Protein AF-C3Z2N7-F1 (afdb_monomer)

Solvent-accessible surface area (backbone atoms only — not comparable to full-atom values): 5129 Å² total; per-residue (Å²): 110,67,69,58,53,50,46,49,52,35,46,35,69,68,64,60,84,71,86,70,75,66,87,46,72,69,51,45,53,50,51,56,55,52,26,55,55,40,38,56,51,49,53,51,51,52,54,50,52,47,56,71,68,48,67,51,75,67,56,49,51,53,51,52,51,53,50,56,54,50,53,56,53,50,51,53,52,52,52,50,50,52,52,54,49,54,63,71,73,108

pLDDT: mean 87.98, std 4.15, range [70.44, 95.25]

Organism: Branchiostoma floridae (NCBI:txid7739)

Mean predicted aligned error: 8.76 Å

Sequence (90 aa):
FQDVAWLMVVTMTSLGFGDIVPNSVGGRVFISLSSIYGILLMALVIGIVQQLLTLTDDERRVLAYDEFTKFTKNRKSGAARCIQAVWRIY

Structure (mmCIF, N/CA/C/O backbone):
data_AF-C3Z2N7-F1
#
_entry.id   AF-C3Z2N7-F1
#
loop_
_atom_site.group_PDB
_atom_site.id
_atom_site.type_symbol
_atom_site.label_atom_id
_atom_site.label_alt_id
_atom_site.label_comp_id
_atom_site.label_asym_id
_atom_site.label_entity_id
_atom_site.label_seq_id
_atom_site.pdbx_PDB_ins_code
_atom_site.Cartn_x
_atom_site.Cartn_y
_atom_site.Cartn_z
_atom_site.occupancy
_atom_site.B_iso_or_equiv
_atom_site.auth_seq_id
_atom_site.auth_comp_id
_atom_site.auth_asym_id
_atom_site.auth_atom_id
_atom_site.pdbx_PDB_model_num
ATOM 1 N N . PHE A 1 1 ? 0.599 0.444 -25.603 1.00 73.50 1 PHE A N 1
ATOM 2 C CA . PHE A 1 1 ? 0.529 1.195 -24.327 1.00 73.50 1 PHE A CA 1
ATOM 3 C C . PHE A 1 1 ? 0.024 0.329 -23.177 1.00 73.50 1 PHE A C 1
ATOM 5 O O . PHE A 1 1 ? 0.673 0.334 -22.141 1.00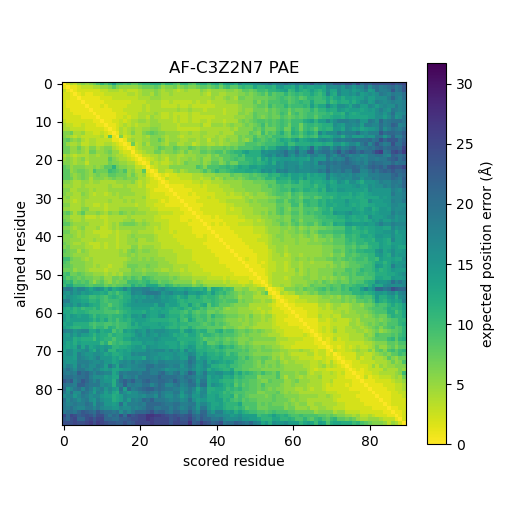 73.50 1 PHE A O 1
ATOM 12 N N . GLN A 1 2 ? -1.065 -0.433 -23.344 1.00 85.88 2 GLN A N 1
ATOM 13 C CA . GLN A 1 2 ? -1.589 -1.326 -22.295 1.00 85.88 2 GLN A CA 1
ATOM 14 C C . GLN A 1 2 ? -0.560 -2.363 -21.813 1.00 85.88 2 GLN A C 1
ATOM 16 O O . GLN A 1 2 ? -0.342 -2.469 -20.613 1.00 85.88 2 GLN A O 1
ATOM 21 N N . ASP A 1 3 ? 0.153 -3.020 -22.730 1.00 85.62 3 ASP A N 1
ATOM 22 C CA . ASP A 1 3 ? 1.189 -4.020 -22.409 1.00 85.62 3 ASP A CA 1
ATOM 23 C C . ASP A 1 3 ? 2.330 -3.463 -21.550 1.00 85.62 3 ASP A C 1
ATOM 25 O O . ASP A 1 3 ? 2.828 -4.111 -20.635 1.00 85.62 3 ASP A O 1
ATOM 29 N N . VAL A 1 4 ? 2.730 -2.220 -21.829 1.00 83.50 4 VAL A N 1
ATOM 30 C CA . VAL A 1 4 ? 3.791 -1.532 -21.087 1.00 83.50 4 VAL A CA 1
ATOM 31 C C . VAL A 1 4 ? 3.295 -1.152 -19.695 1.00 83.50 4 VAL A C 1
ATOM 33 O O . VAL A 1 4 ? 4.023 -1.326 -18.725 1.00 83.50 4 VAL A O 1
ATOM 36 N N . ALA A 1 5 ? 2.051 -0.679 -19.573 1.00 85.69 5 ALA A N 1
ATOM 37 C CA . ALA A 1 5 ? 1.445 -0.399 -18.274 1.00 85.69 5 ALA A CA 1
ATOM 38 C C . ALA A 1 5 ? 1.307 -1.677 -17.430 1.00 85.69 5 ALA A C 1
ATOM 40 O O . ALA A 1 5 ? 1.637 -1.660 -16.247 1.00 85.69 5 ALA A O 1
ATOM 41 N N . TRP A 1 6 ? 0.896 -2.789 -18.044 1.00 88.19 6 TRP A N 1
ATOM 42 C CA . TRP A 1 6 ? 0.830 -4.098 -17.397 1.00 88.19 6 TRP A CA 1
ATOM 43 C C . TRP A 1 6 ? 2.201 -4.552 -16.888 1.00 88.19 6 TRP A C 1
ATOM 45 O O . TRP A 1 6 ? 2.357 -4.810 -15.695 1.00 88.19 6 TRP A O 1
ATOM 55 N N . LEU A 1 7 ? 3.215 -4.545 -17.758 1.00 87.12 7 LEU A N 1
ATOM 56 C CA . LEU A 1 7 ? 4.588 -4.890 -17.396 1.00 87.12 7 LEU A CA 1
ATOM 57 C C . LEU A 1 7 ? 5.110 -4.036 -16.232 1.00 87.12 7 LEU A C 1
ATOM 59 O O . LEU A 1 7 ? 5.703 -4.562 -15.289 1.00 87.12 7 LEU A O 1
ATOM 63 N N . MET A 1 8 ? 4.869 -2.724 -16.272 1.00 84.69 8 MET A N 1
ATOM 64 C CA . MET A 1 8 ? 5.278 -1.803 -15.210 1.00 84.69 8 MET A CA 1
ATOM 65 C C . MET A 1 8 ? 4.600 -2.148 -13.882 1.00 84.69 8 MET A C 1
ATOM 67 O O . MET A 1 8 ? 5.287 -2.288 -12.874 1.00 84.69 8 MET A O 1
ATOM 71 N N . VAL A 1 9 ? 3.280 -2.362 -13.875 1.00 85.62 9 VAL A N 1
ATOM 72 C CA . VAL A 1 9 ? 2.526 -2.715 -12.659 1.00 85.62 9 VAL A CA 1
ATOM 73 C C . VAL A 1 9 ? 3.000 -4.047 -12.073 1.00 85.62 9 VAL A C 1
ATOM 75 O O . VAL A 1 9 ? 3.269 -4.121 -10.873 1.00 85.62 9 VAL A O 1
ATOM 78 N N . VAL A 1 10 ? 3.165 -5.078 -12.903 1.00 87.69 10 VAL A N 1
ATOM 79 C CA . VAL A 1 10 ? 3.636 -6.417 -12.498 1.00 87.69 10 VAL A CA 1
ATOM 80 C C . VAL A 1 10 ? 5.059 -6.367 -11.938 1.00 87.69 10 VAL A C 1
ATOM 82 O O . VAL A 1 10 ? 5.379 -7.082 -10.989 1.00 87.69 10 VAL A O 1
ATOM 85 N N . THR A 1 11 ? 5.915 -5.500 -12.483 1.00 85.88 11 THR A N 1
ATOM 86 C CA . THR A 1 1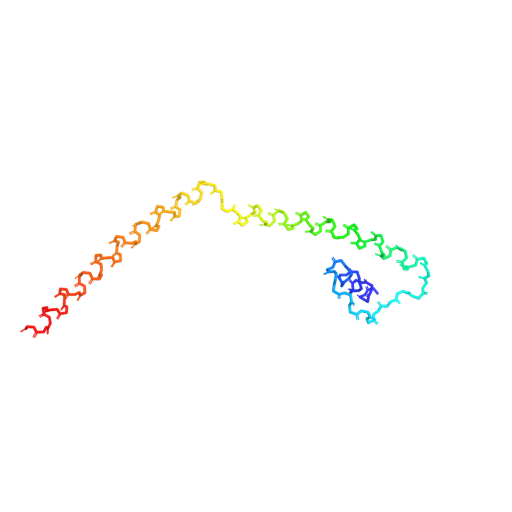1 ? 7.295 -5.342 -12.004 1.00 85.88 11 THR A CA 1
ATOM 87 C C . THR A 1 11 ? 7.354 -4.519 -10.710 1.00 85.88 11 THR A C 1
ATOM 89 O O . THR A 1 11 ? 8.077 -4.888 -9.789 1.00 85.88 11 THR A O 1
ATOM 92 N N . MET A 1 12 ? 6.569 -3.439 -10.587 1.00 85.06 12 MET A N 1
ATOM 93 C CA . MET A 1 12 ? 6.497 -2.611 -9.367 1.00 85.06 12 MET A CA 1
ATOM 94 C C . MET A 1 12 ? 5.920 -3.376 -8.171 1.00 85.06 12 MET A C 1
ATOM 96 O O . MET A 1 12 ? 6.335 -3.159 -7.037 1.00 85.06 12 MET A O 1
ATOM 100 N N . THR A 1 13 ? 4.982 -4.288 -8.423 1.00 85.56 13 THR A N 1
ATOM 101 C CA . THR A 1 13 ? 4.399 -5.179 -7.406 1.00 85.56 13 THR A CA 1
ATOM 102 C C . THR A 1 13 ? 5.249 -6.420 -7.140 1.00 85.56 13 THR A C 1
ATOM 104 O O . THR A 1 13 ? 4.843 -7.276 -6.358 1.00 85.56 13 THR A O 1
ATOM 107 N N . SER A 1 14 ? 6.435 -6.531 -7.754 1.00 84.50 14 SER A N 1
ATOM 108 C CA . SER A 1 14 ? 7.330 -7.695 -7.667 1.00 84.50 14 SER A CA 1
ATOM 109 C C . SER A 1 14 ? 6.680 -9.038 -8.046 1.00 84.50 14 SER A C 1
ATOM 111 O O . SER A 1 14 ? 7.189 -10.088 -7.667 1.00 84.50 14 SER A O 1
ATOM 113 N N . LEU A 1 15 ? 5.577 -9.022 -8.810 1.00 89.12 15 LEU A N 1
ATOM 114 C CA . LEU A 1 15 ? 4.881 -10.235 -9.257 1.00 89.12 15 LEU A CA 1
ATOM 115 C C . LEU A 1 15 ? 5.695 -10.982 -10.318 1.00 89.12 15 LEU A C 1
ATOM 117 O O . LEU A 1 15 ? 5.875 -12.190 -10.222 1.00 89.12 15 LEU A O 1
ATOM 121 N N . GLY A 1 16 ? 6.191 -10.252 -11.324 1.00 83.81 16 GLY A N 1
ATOM 122 C CA . GLY A 1 16 ? 7.149 -10.771 -12.305 1.00 83.81 16 GLY A CA 1
ATOM 123 C C . GLY A 1 16 ? 6.675 -11.979 -13.124 1.00 83.81 16 GLY A C 1
ATOM 124 O O . GLY A 1 16 ? 7.442 -12.920 -13.289 1.00 83.81 16 GLY A O 1
ATOM 125 N N . PHE A 1 17 ? 5.449 -11.959 -13.665 1.00 86.75 17 PHE A N 1
ATOM 126 C CA . PHE A 1 17 ? 4.902 -13.075 -14.460 1.00 86.75 17 PHE A CA 1
ATOM 127 C C . PHE A 1 17 ? 5.762 -13.475 -15.672 1.00 86.75 17 PHE A C 1
ATOM 129 O O . PHE A 1 17 ? 5.769 -14.643 -16.053 1.00 86.75 17 PHE A O 1
ATOM 136 N N . GLY A 1 18 ? 6.496 -12.527 -16.267 1.00 82.69 18 GLY A N 1
ATOM 137 C CA . GLY A 1 18 ? 7.428 -12.796 -17.369 1.00 82.69 18 GLY A CA 1
ATOM 138 C C . GLY A 1 18 ? 6.762 -13.046 -18.727 1.00 82.69 18 GLY A C 1
ATOM 139 O O . GLY A 1 18 ? 7.425 -13.491 -19.659 1.00 82.69 18 GLY A O 1
ATOM 140 N N . ASP A 1 19 ? 5.473 -12.742 -18.848 1.00 86.12 19 ASP A N 1
ATOM 141 C CA . ASP A 1 19 ? 4.678 -12.811 -20.076 1.00 86.12 19 ASP A CA 1
ATOM 142 C C . ASP A 1 19 ? 5.112 -11.772 -21.121 1.00 86.12 19 ASP A C 1
ATOM 144 O O . ASP A 1 19 ? 5.107 -12.046 -22.321 1.00 86.12 19 ASP A O 1
ATOM 148 N N . ILE A 1 20 ? 5.535 -10.590 -20.667 1.00 83.69 20 ILE A N 1
ATOM 149 C CA . ILE A 1 20 ? 6.011 -9.500 -21.522 1.00 83.69 20 ILE A CA 1
ATOM 150 C C . ILE A 1 20 ? 7.404 -9.083 -21.052 1.00 83.69 20 ILE A C 1
ATOM 152 O O . ILE A 1 20 ? 7.592 -8.693 -19.905 1.00 83.69 20 ILE A O 1
ATOM 156 N N . VAL A 1 21 ? 8.404 -9.146 -21.936 1.00 82.88 21 VAL A N 1
ATOM 157 C CA . VAL A 1 21 ? 9.799 -8.811 -21.603 1.00 82.88 21 VAL A CA 1
ATOM 158 C C . VAL A 1 21 ? 10.387 -7.893 -22.678 1.00 82.88 21 VAL A C 1
ATOM 160 O O . VAL A 1 21 ? 10.250 -8.171 -23.872 1.00 82.88 21 VAL A O 1
ATOM 163 N N . PRO A 1 22 ? 11.075 -6.797 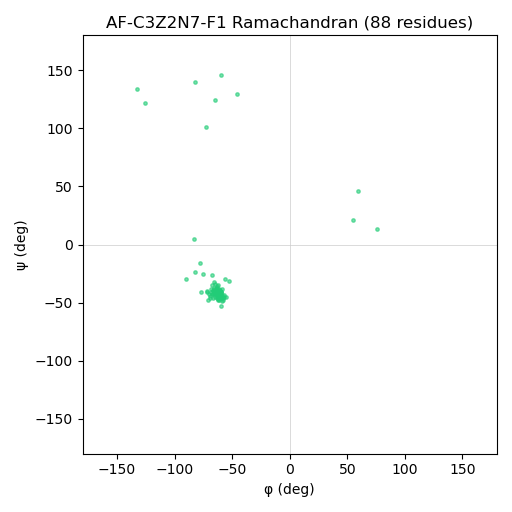-22.306 1.00 81.50 22 PRO A N 1
ATOM 164 C CA . PRO A 1 22 ? 11.770 -5.959 -23.275 1.00 81.50 22 PRO A CA 1
ATOM 165 C C . PRO A 1 22 ? 12.914 -6.741 -23.936 1.00 81.50 22 PRO A C 1
ATOM 167 O O . PRO A 1 22 ? 13.826 -7.233 -23.268 1.00 81.50 22 PRO A O 1
ATOM 170 N N . ASN A 1 23 ? 12.908 -6.808 -25.268 1.00 84.19 23 ASN A N 1
ATOM 171 C CA . ASN A 1 23 ? 13.964 -7.476 -26.038 1.00 84.19 23 ASN A CA 1
ATOM 172 C C . ASN A 1 23 ? 15.270 -6.659 -26.105 1.00 84.19 23 ASN A C 1
ATOM 174 O O . ASN A 1 23 ? 16.352 -7.232 -26.235 1.00 84.19 23 ASN A O 1
ATOM 178 N N . SER A 1 24 ? 15.187 -5.330 -25.965 1.00 91.12 24 SER A N 1
ATOM 179 C CA . SER A 1 24 ? 16.342 -4.423 -25.975 1.00 91.12 24 SER A CA 1
ATOM 180 C C . SER A 1 24 ? 17.041 -4.356 -24.614 1.00 91.12 24 SER A C 1
ATOM 182 O O . SER A 1 24 ? 16.392 -4.261 -23.571 1.00 91.12 24 SER A O 1
ATOM 184 N N . VAL A 1 25 ? 18.378 -4.329 -24.630 1.00 87.75 25 VAL A N 1
ATOM 185 C CA . VAL A 1 25 ? 19.215 -4.172 -23.427 1.00 87.75 25 VAL A CA 1
ATOM 186 C C . VAL A 1 25 ? 18.923 -2.849 -22.711 1.00 87.75 25 VAL A C 1
ATOM 188 O O . VAL A 1 25 ? 18.784 -2.841 -21.492 1.00 87.75 25 VAL A O 1
ATOM 191 N N . GLY A 1 26 ? 18.738 -1.749 -23.450 1.00 87.62 26 GLY A N 1
ATOM 192 C CA . GLY A 1 26 ? 18.393 -0.453 -22.852 1.00 87.62 26 GLY A CA 1
ATOM 193 C C . GLY A 1 26 ? 17.014 -0.455 -22.184 1.00 87.62 26 GLY A C 1
ATOM 194 O O . GLY A 1 26 ? 16.848 0.094 -21.098 1.00 87.62 26 GLY A O 1
ATOM 195 N N . GLY A 1 27 ? 16.042 -1.147 -22.789 1.00 85.31 27 GLY A N 1
ATOM 196 C CA . GLY A 1 27 ? 14.704 -1.309 -22.213 1.00 85.31 27 GLY A CA 1
ATOM 197 C C . GLY A 1 27 ? 14.725 -2.101 -20.906 1.00 85.31 27 GLY A C 1
ATOM 198 O O . GLY A 1 27 ? 14.059 -1.714 -19.949 1.00 85.31 27 GLY A O 1
ATOM 199 N N . ARG A 1 28 ? 15.548 -3.156 -20.834 1.00 84.38 28 ARG A N 1
ATOM 200 C CA . ARG A 1 28 ? 15.769 -3.925 -19.599 1.00 84.38 28 ARG A CA 1
ATOM 201 C C . ARG A 1 28 ? 16.297 -3.040 -18.471 1.00 84.38 28 ARG A C 1
ATOM 203 O O . ARG A 1 28 ? 15.729 -3.055 -17.389 1.00 84.38 28 ARG A O 1
ATOM 210 N N . VAL A 1 29 ? 17.328 -2.233 -18.730 1.00 88.69 29 VAL A N 1
ATOM 211 C CA . VAL A 1 29 ? 17.908 -1.337 -17.712 1.00 88.69 29 VAL A CA 1
ATOM 212 C C . VAL A 1 29 ? 16.895 -0.292 -17.240 1.00 88.69 29 VAL A C 1
ATOM 214 O O . VAL A 1 29 ? 16.758 -0.072 -16.038 1.00 88.69 29 VAL A O 1
ATOM 217 N N . PHE A 1 30 ? 16.155 0.324 -18.164 1.00 88.38 30 PHE A N 1
ATOM 218 C CA . PHE A 1 30 ? 15.159 1.337 -17.816 1.00 88.38 30 PHE A CA 1
ATOM 219 C C . PHE A 1 30 ? 14.036 0.767 -16.940 1.00 88.38 30 PHE A C 1
ATOM 221 O O . PHE A 1 30 ? 13.690 1.361 -15.920 1.00 88.38 30 PHE A O 1
ATOM 228 N N . ILE A 1 31 ? 13.514 -0.411 -17.296 1.00 86.12 31 ILE A N 1
ATOM 229 C CA . ILE A 1 31 ? 12.463 -1.084 -16.526 1.00 86.12 31 ILE A CA 1
ATOM 230 C C . ILE A 1 31 ? 12.962 -1.434 -15.122 1.00 86.12 31 ILE A C 1
ATOM 232 O O . ILE A 1 31 ? 12.274 -1.120 -14.152 1.00 86.12 31 ILE A O 1
ATOM 236 N N . SER A 1 32 ? 14.183 -1.961 -14.992 1.00 85.69 32 SER A N 1
ATOM 237 C CA . SER A 1 32 ? 14.796 -2.253 -13.689 1.00 85.69 32 SER A CA 1
ATOM 238 C C . SER A 1 32 ? 14.969 -1.013 -12.805 1.00 85.69 32 SER A C 1
ATOM 240 O O . SER A 1 32 ? 14.733 -1.073 -11.604 1.00 85.69 32 SER A O 1
ATOM 242 N N . LEU A 1 33 ? 15.370 0.130 -13.367 1.00 89.31 33 LEU A N 1
ATOM 243 C CA . LEU A 1 33 ? 15.499 1.373 -12.594 1.00 89.31 33 LEU A CA 1
ATOM 244 C C . LEU A 1 33 ? 14.130 1.926 -12.184 1.00 89.31 33 LEU A C 1
ATOM 246 O O . LEU A 1 33 ? 13.933 2.350 -11.044 1.00 89.31 33 LEU A O 1
ATOM 250 N N . SER A 1 34 ? 13.171 1.892 -13.108 1.00 87.44 34 SER A N 1
ATOM 251 C CA . SER A 1 34 ? 11.812 2.365 -12.854 1.00 87.44 34 SER A CA 1
ATOM 252 C C . SER A 1 34 ? 11.073 1.514 -11.816 1.00 87.44 34 SER A C 1
ATOM 254 O O . SER A 1 34 ? 10.293 2.053 -11.033 1.00 87.44 34 SER A O 1
ATOM 256 N N . SER A 1 35 ? 11.356 0.208 -11.748 1.00 87.06 35 SER A N 1
ATOM 257 C CA . SER A 1 35 ? 10.752 -0.681 -10.757 1.00 87.06 35 SER A CA 1
ATOM 258 C C . SER A 1 35 ? 11.288 -0.422 -9.354 1.00 87.06 35 SER A C 1
ATOM 260 O O . SER A 1 35 ? 10.493 -0.369 -8.422 1.00 87.06 35 SER A O 1
ATOM 262 N N . ILE A 1 36 ? 12.590 -0.156 -9.198 1.00 89.06 36 ILE A N 1
ATOM 263 C CA . ILE A 1 36 ? 13.180 0.250 -7.910 1.00 89.06 36 ILE A CA 1
ATOM 264 C C . ILE A 1 36 ? 12.504 1.525 -7.399 1.00 89.06 36 ILE A C 1
ATOM 266 O O . ILE A 1 36 ? 12.071 1.582 -6.248 1.00 89.06 36 ILE A O 1
ATOM 270 N N . TYR A 1 37 ? 12.356 2.532 -8.264 1.00 90.69 37 TYR A N 1
ATOM 271 C CA . TYR A 1 37 ? 11.647 3.760 -7.906 1.00 90.69 37 TYR A CA 1
ATOM 272 C C . TYR A 1 37 ? 10.180 3.489 -7.535 1.00 90.69 37 TYR A C 1
ATOM 274 O O . TYR A 1 37 ? 9.680 4.005 -6.535 1.00 90.69 37 TYR A O 1
ATOM 282 N N . GLY A 1 38 ? 9.502 2.626 -8.292 1.00 87.12 38 GLY A N 1
ATOM 283 C CA . GLY A 1 38 ? 8.124 2.237 -8.014 1.00 87.12 38 GLY A CA 1
ATOM 284 C C . GLY A 1 38 ? 7.929 1.507 -6.685 1.00 87.12 38 GLY A C 1
ATOM 285 O O . GLY A 1 38 ? 6.951 1.772 -5.987 1.00 87.12 38 GLY A O 1
ATOM 286 N N . ILE A 1 39 ? 8.873 0.649 -6.299 1.00 89.31 39 ILE A N 1
ATOM 287 C CA . ILE A 1 39 ? 8.860 -0.049 -5.007 1.00 89.31 39 ILE A CA 1
ATOM 288 C C . ILE A 1 39 ? 9.024 0.953 -3.858 1.00 89.31 39 ILE A C 1
ATOM 290 O O . ILE A 1 39 ? 8.290 0.875 -2.873 1.00 89.31 39 ILE A O 1
ATOM 294 N N . LEU A 1 40 ? 9.930 1.930 -3.991 1.00 91.38 40 LEU A N 1
ATOM 295 C CA . LEU A 1 40 ? 10.108 2.990 -2.990 1.00 91.38 40 LEU A CA 1
ATOM 296 C C . LEU A 1 40 ? 8.828 3.816 -2.799 1.00 91.38 40 LEU A C 1
ATOM 298 O O . LEU A 1 40 ? 8.434 4.096 -1.667 1.00 91.38 40 LEU A O 1
ATOM 302 N N . LEU A 1 41 ? 8.147 4.165 -3.893 1.00 90.94 41 LEU A N 1
ATOM 303 C CA . LEU A 1 41 ? 6.861 4.862 -3.826 1.00 90.94 41 LEU A CA 1
ATOM 304 C C . LEU A 1 41 ? 5.770 4.002 -3.182 1.00 90.94 41 LEU A C 1
ATOM 306 O O . LEU A 1 41 ? 5.013 4.505 -2.353 1.00 90.94 41 LEU A O 1
ATOM 310 N N . MET A 1 42 ? 5.698 2.709 -3.509 1.00 90.44 42 MET A N 1
ATOM 311 C CA . MET A 1 42 ? 4.735 1.813 -2.867 1.00 90.44 42 MET A CA 1
ATOM 312 C C . MET A 1 42 ? 4.988 1.662 -1.369 1.00 90.44 42 MET A C 1
ATOM 314 O O . MET A 1 42 ? 4.034 1.674 -0.595 1.00 90.44 42 MET A O 1
ATOM 318 N N . ALA A 1 43 ? 6.249 1.602 -0.938 1.00 91.50 43 ALA A N 1
ATOM 319 C CA . ALA A 1 43 ? 6.591 1.587 0.481 1.00 91.50 43 ALA A CA 1
ATOM 320 C C . ALA A 1 43 ? 6.081 2.847 1.207 1.00 91.50 43 ALA A C 1
ATOM 322 O O . ALA A 1 43 ? 5.533 2.744 2.305 1.00 91.50 43 ALA A O 1
ATOM 323 N N . LEU A 1 44 ? 6.187 4.023 0.575 1.00 94.25 44 LEU A N 1
ATOM 324 C CA . LEU A 1 44 ? 5.637 5.267 1.120 1.00 94.25 44 LEU A CA 1
ATOM 325 C C . LEU A 1 44 ? 4.107 5.209 1.243 1.00 94.25 44 LEU A C 1
ATOM 327 O O . LEU A 1 44 ? 3.565 5.560 2.289 1.00 94.25 44 LEU A O 1
ATOM 331 N N . VAL A 1 45 ? 3.413 4.737 0.202 1.00 93.50 45 VAL A N 1
ATOM 332 C CA . VAL A 1 45 ? 1.947 4.587 0.215 1.00 93.50 45 VAL A CA 1
ATOM 333 C C . VAL A 1 45 ? 1.510 3.638 1.326 1.00 93.50 45 VAL A C 1
ATOM 335 O O . VAL A 1 45 ? 0.596 3.967 2.080 1.00 93.50 45 VAL A O 1
ATOM 338 N N . ILE A 1 46 ? 2.188 2.498 1.478 1.00 93.38 46 ILE A N 1
ATOM 339 C CA . ILE A 1 46 ? 1.926 1.551 2.568 1.00 93.38 46 ILE A CA 1
ATOM 340 C C . ILE A 1 46 ? 2.118 2.236 3.923 1.00 93.38 46 ILE A C 1
ATOM 342 O O . ILE A 1 46 ? 1.265 2.083 4.791 1.00 93.38 46 ILE A O 1
ATOM 346 N N . GLY A 1 47 ? 3.177 3.031 4.097 1.00 94.62 47 GLY A N 1
ATOM 347 C CA . GLY A 1 47 ? 3.410 3.787 5.329 1.00 94.62 47 GLY A CA 1
ATOM 348 C C . GLY A 1 47 ? 2.281 4.770 5.655 1.00 94.62 47 GLY A C 1
ATOM 349 O O . GLY A 1 47 ? 1.847 4.852 6.802 1.00 94.62 47 GLY A O 1
ATOM 350 N N . ILE A 1 48 ? 1.746 5.468 4.652 1.00 93.94 48 ILE A N 1
ATOM 351 C CA . ILE A 1 48 ? 0.598 6.373 4.828 1.00 93.94 48 ILE A CA 1
ATOM 352 C C . ILE A 1 48 ? -0.661 5.581 5.189 1.00 93.94 48 ILE A C 1
ATOM 354 O O . ILE A 1 48 ? -1.369 5.936 6.127 1.00 93.94 48 ILE A O 1
ATOM 358 N N . VAL A 1 49 ? -0.934 4.482 4.484 1.00 95.25 49 VAL A N 1
ATOM 359 C CA . VAL A 1 49 ? -2.087 3.616 4.772 1.00 95.25 49 VAL A CA 1
ATOM 360 C C . VAL A 1 49 ? -1.991 3.035 6.182 1.00 95.25 49 VAL A C 1
ATOM 362 O O . VAL A 1 49 ? -2.989 2.995 6.896 1.00 95.25 49 VAL A O 1
ATOM 365 N N . GLN A 1 50 ? -0.795 2.641 6.619 1.00 93.31 50 GLN A N 1
ATOM 366 C CA . GLN A 1 50 ? -0.554 2.204 7.991 1.00 93.31 50 GLN A CA 1
ATOM 367 C C . GLN A 1 50 ? -0.868 3.312 8.993 1.00 93.31 50 GLN A C 1
ATOM 369 O O . GLN A 1 50 ? -1.534 3.032 9.981 1.00 93.31 50 GLN A O 1
ATOM 374 N N . GLN A 1 51 ? -0.460 4.556 8.741 1.00 89.94 51 GLN A N 1
ATOM 375 C CA . GLN A 1 51 ? -0.794 5.686 9.617 1.00 89.94 51 GLN A CA 1
ATOM 376 C C . GLN A 1 51 ? -2.301 5.964 9.660 1.00 89.94 51 GLN A C 1
ATOM 378 O O . GLN A 1 51 ? -2.822 6.254 10.727 1.00 89.94 51 GLN A O 1
ATOM 383 N N . LEU A 1 52 ? -3.008 5.823 8.535 1.00 89.50 52 LEU A N 1
ATOM 384 C CA . LEU A 1 52 ? -4.465 5.990 8.471 1.00 89.50 52 LEU A CA 1
ATOM 385 C C . LEU A 1 52 ? -5.223 4.880 9.210 1.00 89.50 52 LEU A C 1
ATOM 387 O O . LEU A 1 52 ? -6.255 5.136 9.820 1.00 89.50 52 LEU A O 1
ATOM 391 N N . LEU A 1 53 ? -4.740 3.639 9.123 1.00 89.94 53 LEU A N 1
ATOM 392 C CA . LEU A 1 53 ? -5.355 2.484 9.786 1.00 89.94 53 LEU A CA 1
ATOM 393 C C . LEU A 1 53 ? -4.949 2.363 11.256 1.00 89.94 53 LEU A C 1
ATOM 395 O O . LEU A 1 53 ? -5.657 1.733 12.043 1.00 89.94 53 LEU A O 1
ATOM 399 N N . THR A 1 54 ? -3.804 2.934 11.631 1.00 90.38 54 THR A N 1
ATOM 400 C CA . THR A 1 54 ? -3.388 3.013 13.027 1.00 90.38 54 THR A CA 1
ATOM 401 C C . THR A 1 54 ? -4.266 4.055 13.696 1.00 90.38 54 THR A C 1
ATOM 403 O O . THR A 1 54 ? -4.059 5.251 13.540 1.00 90.38 54 THR A O 1
ATOM 406 N N . LEU A 1 55 ? -5.273 3.570 14.423 1.00 81.25 55 LEU A N 1
ATOM 407 C CA . LEU A 1 55 ? -6.160 4.387 15.244 1.00 81.25 55 LEU A CA 1
ATOM 408 C C . LEU A 1 55 ? -5.339 5.381 16.061 1.00 81.25 55 LEU A C 1
ATOM 410 O O . LEU A 1 55 ? -4.401 4.985 16.763 1.00 81.25 55 LEU A O 1
ATOM 414 N N . THR A 1 56 ? -5.726 6.653 15.996 1.00 82.88 56 THR A N 1
ATOM 415 C CA . THR A 1 56 ? -5.108 7.671 16.849 1.00 82.88 56 THR A CA 1
ATOM 416 C C . THR A 1 56 ? -5.343 7.275 18.309 1.00 82.88 56 THR A C 1
ATOM 418 O O . THR A 1 56 ? -6.388 6.704 18.642 1.00 82.88 56 THR A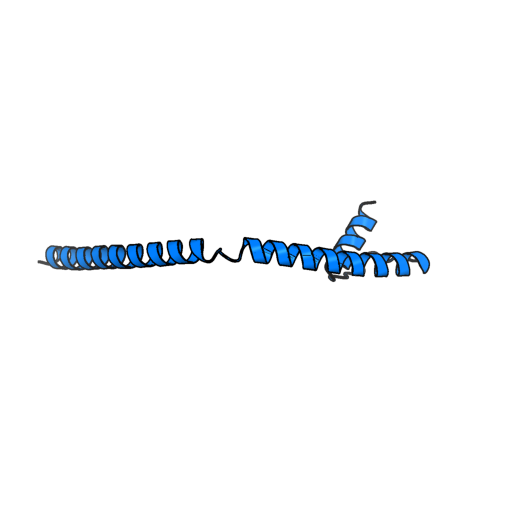 O 1
ATOM 421 N N . ASP A 1 57 ? -4.392 7.562 19.203 1.00 82.06 57 ASP A N 1
ATOM 422 C CA . ASP A 1 57 ? -4.497 7.180 20.620 1.00 82.06 57 ASP A CA 1
ATOM 423 C C . ASP A 1 57 ? -5.818 7.643 21.263 1.00 82.06 57 ASP A C 1
ATOM 425 O O . ASP A 1 57 ? -6.372 6.954 22.125 1.00 82.06 57 ASP A O 1
ATOM 429 N N . ASP A 1 58 ? -6.365 8.768 20.799 1.00 84.31 58 ASP A N 1
ATOM 430 C CA . ASP A 1 58 ? -7.659 9.294 21.233 1.00 84.31 58 ASP A CA 1
ATOM 431 C C . ASP A 1 58 ? -8.846 8.440 20.758 1.00 84.31 58 ASP A C 1
ATOM 433 O O . ASP A 1 58 ? -9.724 8.109 21.559 1.00 84.31 58 ASP A O 1
ATOM 437 N N . GLU A 1 59 ? -8.859 7.998 19.497 1.00 87.06 59 GLU A N 1
ATOM 438 C CA . GLU A 1 59 ? -9.904 7.110 18.964 1.00 87.06 59 GLU A CA 1
ATOM 439 C C . GLU A 1 59 ? -9.888 5.756 19.676 1.00 87.06 59 GLU A C 1
ATOM 441 O O . GLU A 1 59 ? -10.935 5.215 20.040 1.00 87.06 59 GLU A O 1
ATOM 446 N N . ARG A 1 60 ? -8.691 5.233 19.964 1.00 86.06 60 ARG A N 1
ATOM 447 C CA . ARG A 1 60 ? -8.522 3.971 20.691 1.00 86.06 60 ARG A CA 1
ATOM 448 C C . ARG A 1 60 ? -9.109 4.034 22.103 1.00 86.06 60 ARG A C 1
ATOM 450 O O . ARG A 1 60 ? -9.712 3.059 22.552 1.00 86.06 60 ARG A O 1
ATOM 457 N N . ARG A 1 61 ? -8.969 5.167 22.800 1.00 86.62 61 ARG A N 1
ATOM 458 C CA . ARG A 1 61 ? -9.552 5.377 24.141 1.00 86.62 61 ARG A CA 1
ATOM 459 C C . ARG A 1 61 ? -11.073 5.423 24.096 1.00 86.62 61 ARG A C 1
ATOM 461 O O . ARG A 1 61 ? -11.722 4.816 24.948 1.00 86.62 61 ARG A O 1
ATOM 468 N N . VAL A 1 62 ? -11.635 6.108 23.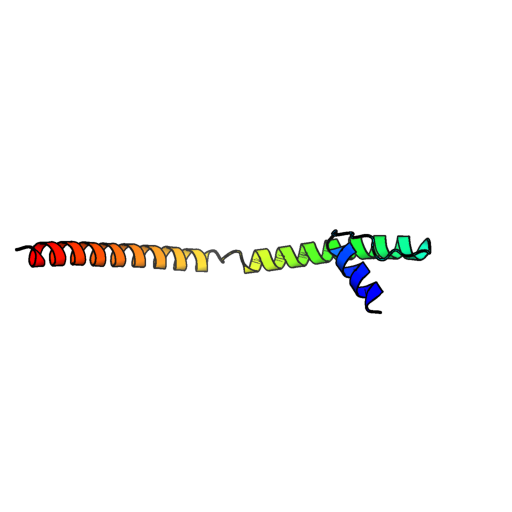101 1.00 88.75 62 VAL A N 1
ATOM 469 C CA . VAL A 1 62 ? -13.091 6.188 22.919 1.00 88.75 62 VAL A CA 1
ATOM 470 C C . VAL A 1 62 ? -13.671 4.813 22.586 1.00 88.75 62 VAL A C 1
ATOM 472 O O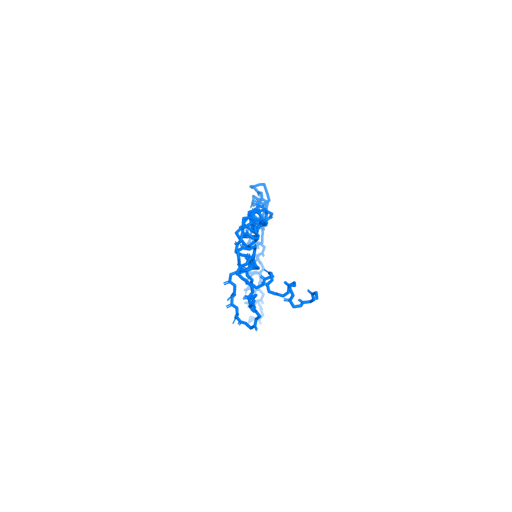 . VAL A 1 62 ? -14.681 4.425 23.168 1.00 88.75 62 VAL A O 1
ATOM 475 N N . LEU A 1 63 ? -13.009 4.035 21.726 1.00 89.19 63 LEU A N 1
ATOM 476 C CA . LEU A 1 63 ? -13.428 2.667 21.408 1.00 89.19 63 LEU A CA 1
ATOM 477 C C . LEU A 1 63 ? -13.324 1.727 22.612 1.00 89.19 63 LEU A C 1
ATOM 479 O O . LEU A 1 63 ? -14.243 0.946 22.849 1.00 89.19 63 LEU A O 1
ATOM 483 N N . ALA A 1 64 ? -12.255 1.837 23.408 1.00 90.19 64 ALA A N 1
ATOM 484 C CA . ALA A 1 64 ? -12.136 1.081 24.653 1.00 90.19 64 ALA A CA 1
ATOM 485 C C . ALA A 1 64 ? -13.293 1.417 25.606 1.00 90.19 64 ALA A C 1
ATOM 487 O O . ALA A 1 64 ? -13.910 0.519 26.176 1.00 90.19 64 ALA A O 1
ATOM 488 N N . TYR A 1 65 ? -13.644 2.701 25.734 1.00 90.31 65 TYR A N 1
ATOM 489 C CA . TYR A 1 65 ? -14.804 3.124 26.516 1.00 90.31 65 TYR A CA 1
ATOM 490 C C . TYR A 1 65 ? -16.120 2.543 25.969 1.00 90.31 65 TYR A C 1
ATOM 492 O O . TYR A 1 65 ? -16.895 1.975 26.743 1.00 90.31 65 TYR A O 1
ATOM 500 N N . ASP A 1 66 ? -16.361 2.622 24.655 1.00 91.69 66 ASP A N 1
ATOM 501 C CA . ASP A 1 66 ? -17.553 2.043 24.017 1.00 91.69 66 ASP A CA 1
ATOM 502 C C . ASP A 1 66 ? -17.665 0.536 24.301 1.00 91.69 66 ASP A C 1
ATOM 504 O O . ASP A 1 66 ? -18.730 0.049 24.697 1.00 91.69 66 ASP A O 1
ATOM 508 N N . GLU A 1 67 ? -16.557 -0.198 24.209 1.00 91.25 67 GLU A N 1
ATOM 509 C CA . GLU A 1 67 ? -16.509 -1.629 24.503 1.00 91.25 67 GLU A CA 1
ATOM 510 C C . GLU A 1 67 ? -16.928 -1.935 25.954 1.00 91.25 67 GLU A C 1
ATOM 512 O O . GLU A 1 67 ? -17.801 -2.785 26.183 1.00 91.25 67 GLU A O 1
ATOM 517 N N . PHE A 1 68 ? -16.418 -1.187 26.941 1.00 85.56 68 PHE A N 1
ATOM 518 C CA . PHE A 1 68 ? -16.834 -1.337 28.343 1.00 85.56 68 PHE A CA 1
ATOM 519 C C . PHE A 1 68 ? -18.335 -1.075 28.540 1.00 85.56 68 PHE A C 1
ATOM 521 O O . PHE A 1 68 ? -19.008 -1.803 29.287 1.00 85.56 68 PHE A O 1
ATOM 528 N N . THR A 1 69 ? -18.904 -0.084 27.847 1.00 87.69 69 THR A N 1
ATOM 529 C CA . THR A 1 69 ? -20.351 0.175 27.930 1.00 87.69 69 THR A CA 1
ATOM 530 C C . THR A 1 69 ? -21.172 -0.965 27.320 1.00 87.69 69 THR A C 1
ATOM 532 O O . THR A 1 69 ? -22.164 -1.402 27.918 1.00 87.69 69 THR A O 1
ATOM 535 N N . LYS A 1 70 ? -20.727 -1.537 26.193 1.00 88.50 70 LYS A N 1
ATOM 536 C CA . LYS A 1 70 ? -21.376 -2.696 25.564 1.00 88.50 70 LYS A CA 1
ATOM 537 C C . LYS A 1 70 ? -21.344 -3.925 26.465 1.00 88.50 70 LYS A C 1
ATOM 539 O O . LYS A 1 70 ? -22.387 -4.565 26.631 1.00 88.50 70 LYS A O 1
ATOM 544 N N . PHE A 1 71 ? -20.216 -4.223 27.114 1.00 84.69 71 PHE A N 1
ATOM 545 C CA . PHE A 1 71 ? -20.111 -5.355 28.044 1.00 84.69 71 PHE A CA 1
ATOM 546 C C . PHE A 1 71 ? -21.127 -5.271 29.186 1.00 84.69 71 PHE A C 1
ATOM 548 O O . PHE A 1 71 ? -21.821 -6.252 29.479 1.00 84.69 71 PHE A O 1
ATOM 555 N N . THR A 1 72 ? -21.269 -4.101 29.815 1.00 86.00 72 THR A N 1
ATOM 556 C CA . THR A 1 72 ? -22.231 -3.936 30.918 1.00 86.00 72 THR A CA 1
ATOM 557 C C . THR A 1 72 ? -23.680 -4.080 30.444 1.00 86.00 72 THR A C 1
ATOM 559 O O . THR A 1 72 ? -24.486 -4.730 31.118 1.00 86.00 72 THR A O 1
ATOM 562 N N . LYS A 1 73 ? -24.017 -3.560 29.258 1.00 87.19 73 LYS A N 1
ATOM 563 C CA . LYS A 1 73 ? -25.353 -3.706 28.657 1.00 87.19 73 LYS A CA 1
ATOM 564 C C . LYS A 1 73 ? -25.667 -5.159 28.279 1.00 87.19 73 LYS A C 1
ATOM 566 O O . LYS A 1 73 ? -26.787 -5.626 28.511 1.00 87.19 73 LYS A O 1
ATOM 571 N N . ASN A 1 74 ? -24.679 -5.893 27.766 1.00 91.25 74 ASN A N 1
ATOM 572 C CA . ASN A 1 74 ? -24.846 -7.290 27.366 1.00 91.25 74 ASN A CA 1
ATOM 573 C C . ASN A 1 74 ? -25.079 -8.20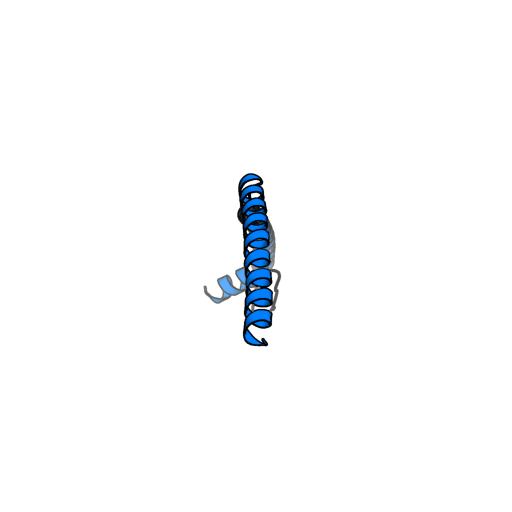4 28.583 1.00 91.25 74 ASN A C 1
ATOM 575 O O . ASN A 1 74 ? -25.986 -9.035 28.575 1.00 91.25 74 ASN A O 1
ATOM 579 N N . ARG A 1 75 ? -24.351 -7.977 29.688 1.00 86.25 75 ARG A N 1
ATOM 580 C CA . ARG A 1 75 ? -24.548 -8.711 30.955 1.00 86.25 75 ARG A CA 1
ATOM 581 C C . ARG A 1 75 ? -25.937 -8.485 31.553 1.00 86.25 75 ARG A C 1
ATOM 583 O O . ARG A 1 75 ? -26.571 -9.445 31.978 1.00 86.25 75 ARG A O 1
ATOM 590 N N . LYS A 1 76 ? -26.430 -7.240 31.547 1.00 89.06 76 LYS A N 1
ATOM 591 C CA . LYS A 1 76 ? -27.788 -6.909 32.022 1.00 89.06 76 LYS A CA 1
ATOM 592 C C . LYS A 1 76 ? -28.866 -7.601 31.186 1.00 89.06 76 LYS A C 1
ATOM 594 O O . LYS A 1 76 ? -29.811 -8.147 31.743 1.00 89.06 76 LYS A O 1
ATOM 599 N N . SER A 1 77 ? -28.689 -7.633 29.865 1.00 88.75 77 SER A N 1
ATOM 600 C CA . SER A 1 77 ? -29.617 -8.314 28.953 1.00 88.75 77 SER A CA 1
ATOM 601 C C . SER A 1 77 ? -29.602 -9.833 29.156 1.00 88.75 77 SER A C 1
ATOM 603 O O . SER A 1 77 ? -30.661 -10.450 29.216 1.00 88.75 77 SER A O 1
ATOM 605 N N . GLY A 1 78 ? -28.425 -10.442 29.331 1.00 89.81 78 GLY A N 1
ATOM 606 C CA . GLY A 1 78 ? -28.299 -11.867 29.659 1.00 89.81 78 GLY A CA 1
ATOM 607 C C . GLY A 1 78 ? -28.949 -12.224 30.998 1.00 89.81 78 GLY A C 1
ATOM 608 O O . GLY A 1 78 ? -29.734 -13.165 31.065 1.00 89.81 78 GLY A O 1
ATOM 609 N N . ALA A 1 79 ? -28.702 -11.424 32.039 1.00 92.00 79 ALA A N 1
ATOM 610 C CA . ALA A 1 79 ? -29.327 -11.608 33.349 1.00 92.00 79 ALA A CA 1
ATOM 611 C C . ALA A 1 79 ? -30.859 -11.484 33.279 1.00 92.00 79 ALA A C 1
ATOM 613 O O . ALA A 1 79 ? -31.570 -12.337 33.810 1.00 92.00 79 ALA A O 1
ATOM 614 N N . ALA A 1 80 ? -31.371 -10.475 32.565 1.00 94.06 80 ALA A N 1
ATOM 615 C CA . ALA A 1 80 ? -32.806 -10.307 32.345 1.00 94.06 80 ALA A CA 1
ATOM 616 C C . ALA A 1 80 ? -33.418 -11.523 31.631 1.00 94.06 80 ALA A C 1
ATOM 618 O O . ALA A 1 80 ? -34.478 -11.996 32.035 1.00 94.06 80 ALA A O 1
ATOM 619 N N . ARG A 1 81 ? -32.727 -12.083 30.628 1.00 93.62 81 ARG A N 1
ATOM 620 C CA . ARG A 1 81 ? -33.172 -13.298 29.926 1.00 93.62 81 ARG A CA 1
ATOM 621 C C . ARG A 1 81 ? -33.233 -14.514 30.848 1.00 93.62 81 ARG A C 1
ATOM 623 O O . ARG A 1 81 ? -34.195 -15.266 30.756 1.00 93.62 81 ARG A O 1
ATOM 630 N N . CYS A 1 82 ? -32.260 -14.698 31.742 1.00 92.00 82 CYS A N 1
ATOM 631 C CA . CYS A 1 82 ? -32.281 -15.802 32.706 1.00 92.00 82 CYS A CA 1
ATOM 632 C C . CYS A 1 82 ? -3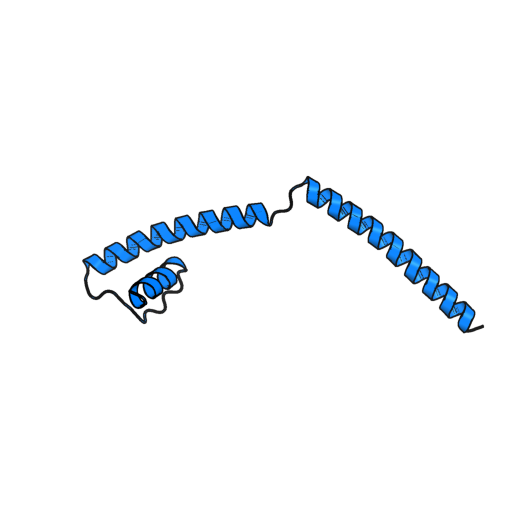3.469 -15.695 33.672 1.00 92.00 82 CYS A C 1
ATOM 634 O O . CYS A 1 82 ? -34.159 -16.686 33.896 1.00 92.00 82 CYS A O 1
ATOM 636 N N . ILE A 1 83 ? -33.751 -14.496 34.196 1.00 93.06 83 ILE A N 1
ATOM 637 C CA . ILE A 1 83 ? -34.898 -14.264 35.093 1.00 93.06 83 ILE A CA 1
ATOM 638 C C . ILE A 1 83 ? -36.219 -14.500 34.351 1.00 93.06 83 ILE A C 1
ATOM 640 O O . ILE A 1 83 ? -37.097 -15.192 34.858 1.00 93.06 83 ILE A O 1
ATOM 644 N N . GLN A 1 84 ? -36.347 -13.975 33.129 1.00 93.69 84 GLN A N 1
ATOM 645 C CA . GLN A 1 84 ? -37.525 -14.199 32.285 1.00 93.69 84 GLN A CA 1
ATOM 646 C C . GLN A 1 84 ? -37.718 -15.678 31.931 1.00 93.69 84 GLN A C 1
ATOM 648 O O . GLN A 1 84 ? -38.854 -16.134 31.833 1.00 93.69 84 GLN A O 1
ATOM 653 N N . ALA A 1 85 ? -36.631 -16.430 31.737 1.00 91.75 85 ALA A N 1
ATOM 654 C CA . ALA A 1 85 ? -36.689 -17.864 31.482 1.00 91.75 85 ALA A CA 1
ATOM 655 C C . ALA A 1 85 ? -37.147 -18.638 32.724 1.00 91.75 85 ALA A C 1
ATOM 657 O O . ALA A 1 85 ? -38.050 -19.456 32.612 1.00 91.75 85 ALA A O 1
ATOM 658 N N . VAL A 1 86 ? -36.591 -18.338 33.903 1.00 93.38 86 VAL A N 1
ATOM 659 C CA . VAL A 1 86 ? -37.011 -18.951 35.177 1.00 93.38 86 VAL A CA 1
ATOM 660 C C . VAL A 1 86 ? -38.485 -18.675 35.463 1.00 93.38 86 VAL A C 1
ATOM 662 O O . VAL A 1 86 ? -39.221 -19.596 35.801 1.00 93.38 86 VAL A O 1
ATOM 665 N N . TRP A 1 87 ? -38.932 -17.433 35.275 1.00 92.81 87 TRP A N 1
ATOM 666 C CA . TRP A 1 87 ? -40.329 -17.061 35.500 1.00 92.81 87 TRP A CA 1
ATOM 667 C C . TRP A 1 87 ? -41.297 -17.695 34.493 1.00 92.81 87 TRP A C 1
ATOM 669 O O . TRP A 1 87 ? -42.453 -17.891 34.819 1.00 92.81 87 TRP A O 1
ATOM 679 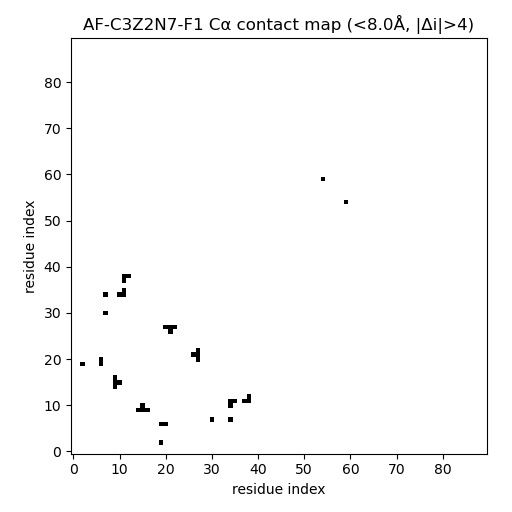N N . ARG A 1 88 ? -40.843 -18.031 33.278 1.00 89.31 88 ARG A N 1
ATOM 680 C CA . ARG A 1 88 ? -41.656 -18.765 32.291 1.00 89.31 88 ARG A CA 1
ATOM 681 C C . ARG A 1 88 ? -41.760 -20.270 32.560 1.00 89.31 88 ARG A C 1
ATOM 683 O O . ARG A 1 88 ? -42.564 -20.920 31.901 1.00 89.31 88 ARG A O 1
ATOM 690 N N . ILE A 1 89 ? -40.893 -20.825 33.410 1.00 88.94 89 ILE A N 1
ATOM 691 C CA . ILE A 1 89 ? -40.870 -22.260 33.746 1.00 88.94 89 ILE A CA 1
ATOM 692 C C . ILE A 1 89 ? -41.768 -22.561 34.955 1.00 88.94 89 ILE A C 1
ATOM 694 O O . ILE A 1 89 ? -42.295 -23.668 35.044 1.00 88.94 89 ILE A O 1
ATOM 698 N N . TYR A 1 90 ? -41.917 -21.594 35.865 1.00 70.44 90 TYR A N 1
ATOM 699 C CA . TYR A 1 90 ? -42.888 -21.622 36.963 1.00 70.44 90 TYR A CA 1
ATOM 700 C C . TYR A 1 90 ? -44.286 -21.229 36.483 1.00 70.44 90 TYR A C 1
ATOM 702 O O . TYR A 1 90 ? -45.254 -21.810 37.021 1.00 70.44 90 TYR A O 1
#

Foldseek 3Di:
DVLVVVLLVCLLVVVCPVPDDDPDPVVNVVSVVSSVVSVVVVVVVVVVVCVVPPDDPVRVVVVVVVVVVVVVVVVVVVVVVVVVVVVVVD

Nearest PDB structures (foldseek):
  7rtf-assembly1_A  TM=6.959E-01  e=6.670E-02  Spirochaeta thermophila
  8vt9-assembly1_A  TM=6.768E-01  e=7.146E-02  Spirochaeta thermophila
  8vta-assembly1_A  TM=6.807E-01  e=2.011E-01  Spirochaeta thermophila
  7tkt-assembly1_A  TM=5.976E-01  e=8.563E-01  Spirochaeta thermophila DSM 6578

InterPro domains:
  IPR013099 Potassium channel domain [PF07885] (3-54)
  IPR015449 Potassium channel, calcium-activated, SK [PTHR10153] (1-90)

Secondary structure (DSSP, 8-state):
-HHHHHHHHHHHTT----SS---SHHHHHHHHHHHHHHHHHHHHHHHHHHHHHS--HHHHHHHHHHHHHHHHHHHHHHHHHHHHHHHHH-

Radius of gyration: 27.94 Å; Cα contacts (8 Å, |Δi|>4): 20; chains: 1; bounding box: 62×32×63 Å